Protein AF-A0A3N5NMV9-F1 (afdb_monomer)

pLDDT: mean 92.86, std 6.59, range [66.75, 96.75]

Nearest PDB structures (foldseek):
  8rjx-assembly1_A  TM=9.485E-01  e=4.604E-02  Escherichia coli
  6v4v-assembly1_A-2  TM=9.542E-01  e=3.405E-01  Acinetobacter baumannii

Mean predicted aligned error: 3.05 Å

Foldseek 3Di:
DDDQQEEEDEEEDQDPVVLVVVLVVSCPDPRHDYYHRHYHHDD

Solvent-accessible surface area (backbone atoms only — not comparable to full-atom values): 2592 Å² total; per-residue (Å²): 92,77,56,102,26,38,34,49,45,72,55,77,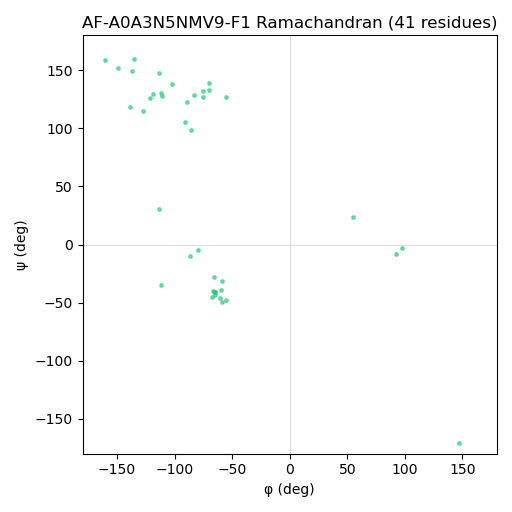35,83,34,70,66,55,54,49,51,53,50,54,56,53,57,69,39,90,71,44,77,45,71,49,77,59,62,40,64,58,132

Secondary structure (DSSP, 8-state):
-EETTEEEEEEEES-HHHHHHHHHHHHTSTT--EEEEEEEEP-

Sequence (43 aa):
LVRNGDVSVTGTVRSEGERRKINDLAMNITGVKSVANALRVEE

Radius of gyration: 10.51 Å; Cα contacts (8 Å, |Δi|>4): 64; chains: 1; bounding box: 21×16×28 Å

Structure (mmCIF, N/CA/C/O backbone):
data_AF-A0A3N5NMV9-F1
#
_entry.id   AF-A0A3N5NMV9-F1
#
loop_
_atom_site.group_PDB
_atom_site.id
_atom_site.type_symbol
_atom_site.label_atom_id
_atom_site.label_alt_id
_atom_site.label_comp_id
_atom_site.label_asym_id
_atom_site.label_entity_id
_atom_site.label_seq_id
_atom_site.pdbx_PDB_ins_code
_atom_site.Cartn_x
_atom_site.Cartn_y
_atom_site.Cartn_z
_atom_site.occupancy
_atom_site.B_iso_or_equiv
_atom_site.auth_seq_id
_atom_site.auth_comp_id
_atom_site.auth_asym_id
_atom_site.auth_atom_id
_atom_site.pdbx_PDB_model_num
ATOM 1 N N . LEU A 1 1 ? -4.903 1.312 -8.900 1.00 66.75 1 LEU A N 1
ATOM 2 C CA . LEU A 1 1 ? -4.334 1.474 -10.265 1.00 66.75 1 LEU A CA 1
ATOM 3 C C . LEU A 1 1 ? -2.941 0.870 -10.265 1.00 66.75 1 LEU A C 1
ATOM 5 O O . LEU A 1 1 ? -2.252 1.044 -9.268 1.00 66.75 1 LEU A O 1
ATOM 9 N N . VAL A 1 2 ? -2.553 0.160 -11.326 1.00 74.69 2 VAL A N 1
ATOM 10 C CA . VAL A 1 2 ? -1.204 -0.413 -11.459 1.00 74.69 2 VAL A CA 1
ATOM 11 C C . VAL A 1 2 ? -0.564 0.135 -12.728 1.00 74.69 2 VAL A C 1
ATOM 13 O O . VAL A 1 2 ? -1.164 0.045 -13.800 1.00 74.69 2 VAL A O 1
ATOM 16 N N . ARG A 1 3 ? 0.629 0.724 -12.617 1.00 82.00 3 ARG A N 1
ATOM 17 C CA . ARG A 1 3 ? 1.410 1.237 -13.753 1.00 82.00 3 ARG A CA 1
ATOM 18 C C . ARG A 1 3 ? 2.883 0.899 -13.557 1.00 82.00 3 ARG A C 1
ATOM 20 O O . ARG A 1 3 ? 3.481 1.352 -12.599 1.00 82.00 3 ARG A O 1
ATOM 27 N N . ASN A 1 4 ? 3.472 0.110 -14.457 1.00 86.56 4 ASN A N 1
ATOM 28 C CA . ASN A 1 4 ? 4.910 -0.227 -14.461 1.00 86.56 4 ASN A CA 1
ATOM 29 C C . ASN A 1 4 ? 5.477 -0.835 -13.157 1.00 86.56 4 ASN A C 1
ATOM 31 O O . ASN A 1 4 ? 6.692 -0.791 -12.933 1.00 86.56 4 ASN A O 1
ATOM 35 N N . GLY A 1 5 ? 4.616 -1.444 -12.337 1.00 89.81 5 GLY A N 1
ATOM 36 C CA . GLY A 1 5 ? 4.963 -1.986 -11.019 1.00 89.81 5 GLY A CA 1
ATOM 37 C C . GLY A 1 5 ? 4.641 -1.050 -9.851 1.00 89.81 5 GLY A C 1
ATOM 38 O O . GLY A 1 5 ? 4.790 -1.457 -8.704 1.00 89.81 5 GLY A O 1
ATOM 39 N N . ASP A 1 6 ? 4.154 0.161 -10.116 1.00 93.81 6 ASP A N 1
ATOM 40 C CA . ASP A 1 6 ? 3.654 1.074 -9.092 1.00 93.81 6 ASP A CA 1
ATOM 41 C C . ASP A 1 6 ? 2.168 0.817 -8.855 1.00 93.81 6 ASP A C 1
ATOM 43 O O . ASP A 1 6 ? 1.349 0.879 -9.781 1.00 93.81 6 ASP A O 1
ATOM 47 N N . VAL A 1 7 ? 1.821 0.513 -7.607 1.00 94.44 7 VAL A N 1
ATOM 48 C CA . VAL A 1 7 ? 0.459 0.193 -7.178 1.00 94.44 7 VAL A CA 1
ATOM 49 C C . VAL A 1 7 ? -0.055 1.304 -6.277 1.00 94.44 7 VAL A C 1
ATOM 51 O O . VAL A 1 7 ? 0.595 1.679 -5.309 1.00 94.44 7 VAL A O 1
ATOM 54 N N . SER A 1 8 ? -1.255 1.810 -6.545 1.00 94.88 8 SER A N 1
ATOM 55 C CA . SER A 1 8 ? -1.954 2.721 -5.627 1.00 94.88 8 SER A CA 1
ATOM 56 C C . SER A 1 8 ? -3.176 2.042 -5.024 1.00 94.88 8 SER A C 1
ATOM 58 O O . SER A 1 8 ? -4.019 1.529 -5.775 1.00 94.88 8 SER A O 1
ATOM 60 N N . VAL A 1 9 ? -3.271 2.077 -3.691 1.00 93.50 9 VAL A N 1
ATOM 61 C CA . VAL A 1 9 ? -4.355 1.480 -2.897 1.00 93.50 9 V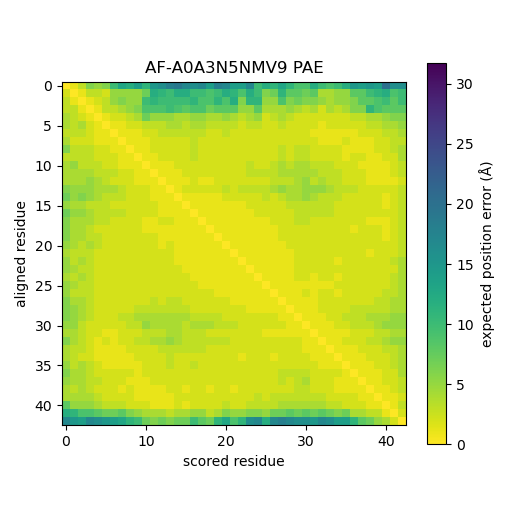AL A CA 1
ATOM 62 C C . VAL A 1 9 ? -5.078 2.572 -2.106 1.00 93.50 9 VAL A C 1
ATOM 64 O O . VAL A 1 9 ? -4.448 3.378 -1.424 1.00 93.50 9 VAL A O 1
ATOM 67 N N . THR A 1 10 ? -6.406 2.592 -2.203 1.00 95.62 10 THR A N 1
ATOM 68 C CA . THR A 1 10 ? -7.301 3.582 -1.582 1.00 95.62 10 THR A CA 1
ATOM 69 C C . THR A 1 10 ? -8.515 2.878 -0.989 1.00 95.62 10 THR A C 1
ATOM 71 O O . THR A 1 10 ? -8.956 1.871 -1.539 1.00 95.62 10 THR A O 1
ATOM 74 N N . GLY A 1 11 ? -9.085 3.426 0.081 1.00 94.88 11 GLY A N 1
ATOM 75 C CA . GLY A 1 11 ? -10.239 2.845 0.773 1.00 94.88 11 GLY A CA 1
ATOM 76 C C . GLY A 1 11 ? -10.194 3.124 2.271 1.00 94.88 11 GLY A C 1
ATOM 77 O O . GLY A 1 11 ? -9.349 3.897 2.733 1.00 94.88 11 GLY A O 1
ATOM 78 N N . THR A 1 12 ? -11.088 2.483 3.013 1.00 96.62 12 THR A N 1
ATOM 79 C CA . THR A 1 12 ? -11.130 2.517 4.477 1.00 96.62 12 THR A CA 1
ATOM 80 C C . THR A 1 12 ? -10.810 1.147 5.068 1.00 96.62 12 THR A C 1
ATOM 82 O O . THR A 1 12 ? -11.095 0.116 4.461 1.00 96.62 12 THR A O 1
ATOM 85 N N . VAL A 1 13 ? -10.178 1.142 6.239 1.00 96.00 13 VAL A N 1
ATOM 86 C CA . VAL A 1 13 ? -9.829 -0.056 7.013 1.00 96.00 13 VAL A CA 1
ATOM 87 C C . VAL A 1 13 ? -10.169 0.157 8.479 1.00 96.00 13 VAL A C 1
ATOM 89 O O . VAL A 1 13 ? -10.246 1.290 8.941 1.00 96.00 13 VAL A O 1
ATOM 92 N N . ARG A 1 14 ? -10.308 -0.925 9.243 1.00 95.00 14 ARG A N 1
ATOM 93 C CA . ARG A 1 14 ? -10.754 -0.852 10.644 1.00 95.00 14 ARG A CA 1
ATOM 94 C C . ARG A 1 14 ? -9.620 -0.617 11.634 1.00 95.00 14 ARG A C 1
ATOM 96 O O . ARG A 1 14 ? -9.855 -0.449 12.823 1.00 95.00 14 ARG A O 1
ATOM 103 N N . SER A 1 15 ? -8.370 -0.713 11.181 1.00 96.44 15 SER A N 1
ATOM 104 C CA . SER A 1 15 ? -7.207 -0.525 12.046 1.00 96.44 15 SER A CA 1
ATOM 105 C C . SER A 1 15 ? -5.930 -0.213 11.271 1.00 96.44 15 SER A C 1
ATOM 107 O O . SER A 1 15 ? -5.751 -0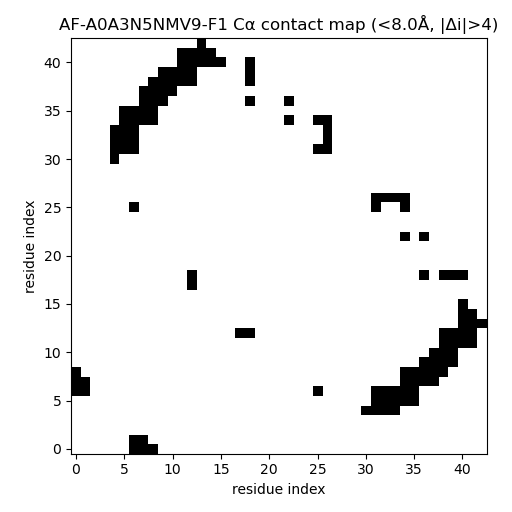.594 10.112 1.00 96.44 15 SER A O 1
ATOM 109 N N . GLU A 1 16 ? -4.968 0.381 11.972 1.00 95.06 16 GLU A N 1
ATOM 110 C CA . GLU A 1 16 ? -3.592 0.550 11.491 1.00 95.06 16 GLU A CA 1
ATOM 111 C C . GLU A 1 16 ? -2.905 -0.787 11.165 1.00 95.06 16 GLU A C 1
ATOM 113 O O . GLU A 1 16 ? -2.071 -0.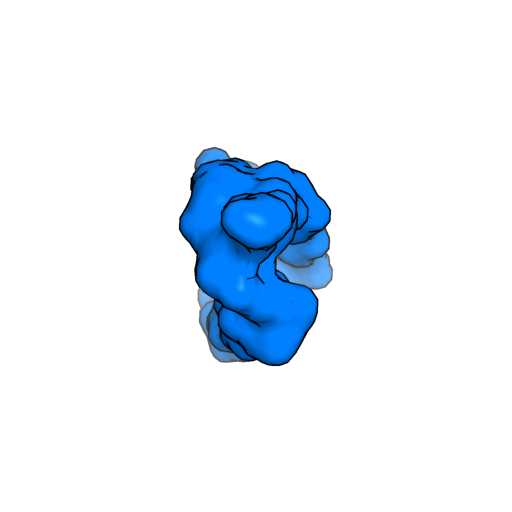865 10.261 1.00 95.06 16 GLU A O 1
ATOM 118 N N . GLY A 1 17 ? -3.252 -1.859 11.886 1.00 96.56 17 GLY A N 1
ATOM 119 C CA . GLY A 1 17 ? -2.731 -3.200 11.614 1.00 96.56 17 GLY A CA 1
ATOM 120 C C . GLY A 1 17 ? -3.180 -3.721 10.250 1.00 96.56 17 GLY A C 1
ATOM 121 O O . GLY A 1 17 ? -2.367 -4.231 9.481 1.00 96.56 17 GLY A O 1
ATOM 122 N N . GLU A 1 18 ? -4.456 -3.527 9.920 1.00 96.12 18 GLU A N 1
ATOM 123 C CA . GLU A 1 18 ? -5.018 -3.869 8.613 1.00 96.12 18 GLU A CA 1
ATOM 124 C C . GLU A 1 18 ? -4.396 -3.020 7.497 1.00 96.12 18 GLU A C 1
ATOM 126 O O . GLU A 1 18 ? -3.992 -3.564 6.466 1.00 96.12 18 GLU A O 1
ATOM 131 N N . ARG A 1 19 ? -4.188 -1.716 7.744 1.00 95.31 19 ARG A N 1
ATOM 132 C CA . ARG A 1 19 ? -3.487 -0.822 6.808 1.00 95.31 19 ARG A CA 1
ATOM 133 C C . ARG A 1 19 ? -2.098 -1.343 6.438 1.00 95.31 19 ARG A C 1
ATOM 135 O O . ARG A 1 19 ? -1.745 -1.364 5.256 1.00 95.31 19 ARG A O 1
ATOM 142 N N . ARG A 1 20 ? -1.310 -1.752 7.439 1.00 96.06 20 ARG A N 1
ATOM 143 C CA . ARG A 1 20 ? 0.043 -2.300 7.240 1.00 96.06 20 ARG A CA 1
ATOM 144 C C . ARG A 1 20 ? 0.007 -3.647 6.529 1.00 96.06 20 ARG A C 1
ATOM 146 O O . ARG A 1 20 ? 0.720 -3.831 5.551 1.00 96.06 20 ARG A O 1
ATOM 153 N N . LYS A 1 21 ? -0.890 -4.546 6.938 1.00 96.75 21 LYS A N 1
ATOM 154 C CA . LYS A 1 21 ? -1.013 -5.873 6.324 1.00 96.75 21 LYS A CA 1
ATOM 155 C C . LYS A 1 21 ? -1.332 -5.797 4.828 1.00 96.75 21 LYS A C 1
ATOM 157 O O . LYS A 1 21 ? -0.780 -6.569 4.051 1.00 96.75 21 LYS A O 1
ATOM 162 N N . ILE A 1 22 ? -2.190 -4.861 4.416 1.00 95.81 22 ILE A N 1
ATOM 163 C CA . ILE A 1 22 ? -2.504 -4.649 2.995 1.00 95.81 22 ILE A CA 1
ATOM 164 C C . ILE A 1 22 ? -1.281 -4.129 2.228 1.00 95.81 22 ILE A C 1
ATOM 166 O O . ILE A 1 22 ? -1.034 -4.579 1.110 1.00 95.81 22 ILE A O 1
ATOM 170 N N . ASN A 1 23 ? -0.495 -3.227 2.827 1.00 95.12 23 ASN A N 1
ATOM 171 C CA . ASN A 1 23 ? 0.758 -2.757 2.232 1.00 95.12 23 ASN A CA 1
ATOM 172 C C . ASN A 1 23 ? 1.733 -3.910 1.979 1.00 95.12 23 ASN A C 1
ATOM 174 O O . ASN A 1 23 ? 2.255 -4.054 0.876 1.00 95.12 23 ASN A O 1
ATOM 178 N N . ASP A 1 24 ? 1.947 -4.735 3.002 1.00 96.12 24 ASP A N 1
ATOM 179 C CA . ASP A 1 24 ? 2.900 -5.839 2.951 1.00 96.12 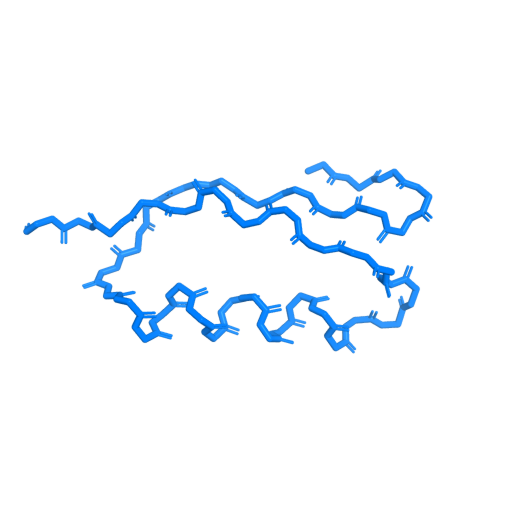24 ASP A CA 1
ATOM 180 C C . ASP A 1 24 ? 2.450 -6.892 1.940 1.00 96.12 24 ASP A C 1
ATOM 182 O O . ASP A 1 24 ? 3.253 -7.39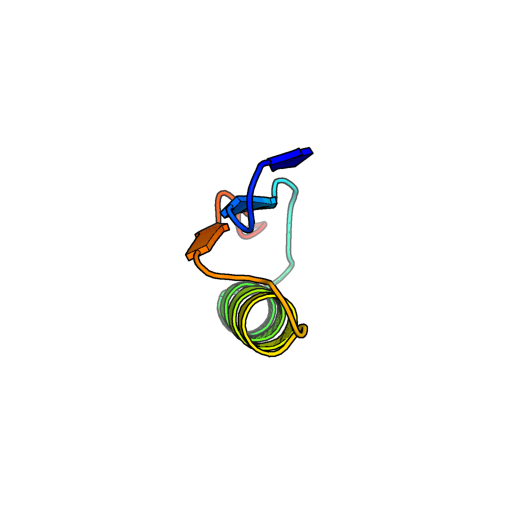2 1.155 1.00 96.12 24 ASP A O 1
ATOM 186 N N . LEU A 1 25 ? 1.148 -7.190 1.897 1.00 95.88 25 LEU A N 1
ATOM 187 C CA . LEU A 1 25 ? 0.587 -8.092 0.900 1.00 95.88 25 LEU A CA 1
ATOM 188 C C . LEU A 1 25 ? 0.818 -7.564 -0.521 1.00 95.88 25 LEU A C 1
ATOM 190 O O . LEU A 1 25 ? 1.258 -8.321 -1.379 1.00 95.88 25 LEU A O 1
ATOM 194 N N . ALA A 1 26 ? 0.556 -6.277 -0.762 1.00 94.50 26 ALA A N 1
ATOM 195 C CA . ALA A 1 26 ? 0.737 -5.668 -2.075 1.00 94.50 26 ALA A CA 1
ATOM 196 C C . ALA A 1 26 ? 2.212 -5.653 -2.513 1.00 94.50 26 ALA A C 1
ATOM 198 O O . ALA A 1 26 ? 2.502 -5.965 -3.664 1.00 94.50 26 ALA A O 1
ATOM 199 N N . MET A 1 27 ? 3.143 -5.357 -1.600 1.00 94.94 27 MET A N 1
ATOM 200 C CA . MET A 1 27 ? 4.587 -5.376 -1.876 1.00 94.94 27 MET A CA 1
ATOM 201 C C . MET A 1 27 ? 5.130 -6.776 -2.195 1.00 94.94 27 MET A C 1
ATOM 203 O O . MET A 1 27 ? 6.105 -6.894 -2.930 1.00 94.94 27 MET A O 1
ATOM 207 N N . ASN A 1 28 ? 4.512 -7.840 -1.674 1.00 96.31 28 ASN A N 1
ATOM 208 C CA . ASN A 1 28 ? 4.943 -9.218 -1.934 1.00 96.31 28 ASN A CA 1
ATOM 209 C C . ASN A 1 28 ? 4.476 -9.773 -3.293 1.00 96.31 28 ASN A C 1
ATOM 211 O O . ASN A 1 28 ? 4.852 -10.885 -3.667 1.00 96.31 28 ASN A O 1
ATOM 215 N N . ILE A 1 29 ? 3.662 -9.032 -4.052 1.00 94.12 29 ILE A N 1
ATOM 216 C CA . ILE A 1 29 ? 3.206 -9.466 -5.375 1.00 94.12 29 ILE A CA 1
ATOM 217 C C . ILE A 1 29 ? 4.349 -9.314 -6.385 1.00 94.12 29 ILE A C 1
ATOM 219 O O . ILE A 1 29 ? 4.916 -8.236 -6.560 1.00 94.12 29 ILE A O 1
ATOM 223 N N . THR A 1 30 ? 4.666 -10.390 -7.107 1.00 94.44 30 THR A N 1
ATOM 224 C CA . THR A 1 30 ? 5.703 -10.377 -8.146 1.00 94.44 30 THR A CA 1
ATOM 225 C C . THR A 1 30 ? 5.431 -9.295 -9.193 1.00 94.44 30 THR A C 1
ATOM 227 O O . THR A 1 30 ? 4.355 -9.239 -9.786 1.00 94.44 30 THR A O 1
ATOM 230 N N . GLY A 1 31 ? 6.430 -8.446 -9.442 1.00 93.38 31 GLY A N 1
ATOM 231 C CA . GLY A 1 31 ? 6.335 -7.329 -10.386 1.00 93.38 31 GLY A CA 1
ATOM 232 C C . GLY A 1 31 ? 5.893 -6.005 -9.758 1.00 93.38 31 GLY A C 1
ATOM 233 O O . GLY A 1 31 ? 5.988 -4.974 -10.4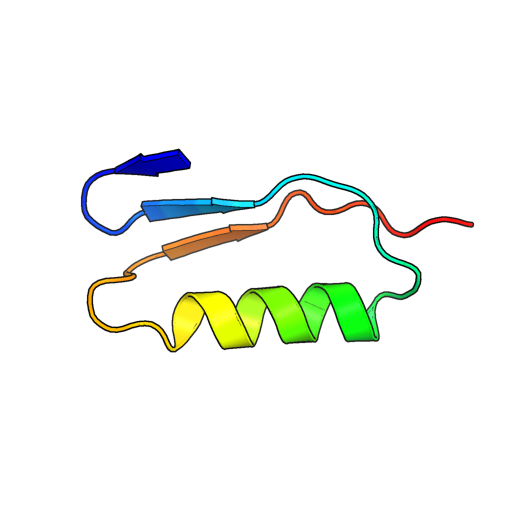27 1.00 93.38 31 GLY A O 1
ATOM 234 N N . VAL A 1 32 ? 5.479 -6.001 -8.486 1.00 95.06 32 VAL A N 1
ATOM 235 C CA . VAL A 1 32 ? 5.298 -4.768 -7.714 1.00 95.06 32 VAL A CA 1
ATOM 236 C C . VAL A 1 32 ? 6.662 -4.225 -7.305 1.00 95.06 32 VAL A C 1
ATOM 238 O O . VAL A 1 32 ? 7.533 -4.948 -6.832 1.00 95.06 32 VAL A O 1
ATOM 241 N N . LYS A 1 33 ? 6.849 -2.930 -7.539 1.00 94.44 33 LYS A N 1
ATOM 242 C CA . LYS A 1 33 ? 8.063 -2.174 -7.224 1.00 94.44 33 LYS A CA 1
ATOM 243 C C . LYS A 1 33 ? 7.810 -1.162 -6.119 1.00 94.44 33 LYS A C 1
ATOM 245 O O . LYS A 1 33 ? 8.698 -0.897 -5.317 1.00 94.44 33 LYS A O 1
ATOM 250 N N . SER A 1 34 ? 6.609 -0.588 -6.091 1.00 94.00 34 SER A N 1
ATOM 251 C CA . SER A 1 34 ? 6.205 0.368 -5.071 1.00 94.00 34 SER A CA 1
ATOM 252 C C . SER A 1 34 ? 4.706 0.287 -4.799 1.00 94.00 34 SER A C 1
ATOM 254 O O . SER A 1 34 ? 3.908 -0.069 -5.672 1.00 94.00 34 SER A O 1
ATOM 256 N N . VAL A 1 35 ? 4.324 0.629 -3.569 1.00 95.69 35 VAL A N 1
ATOM 257 C CA . VAL A 1 35 ? 2.926 0.714 -3.145 1.00 95.69 35 VAL A CA 1
ATOM 258 C C . VAL A 1 35 ? 2.688 2.080 -2.511 1.00 95.69 35 VAL A C 1
ATOM 260 O O . VAL A 1 35 ? 3.230 2.397 -1.456 1.00 95.69 35 VAL A O 1
ATOM 263 N N . ALA A 1 36 ? 1.847 2.891 -3.147 1.00 95.44 36 ALA A N 1
ATOM 264 C CA . ALA A 1 36 ? 1.293 4.108 -2.575 1.00 95.44 36 ALA A CA 1
ATOM 265 C C . ALA A 1 36 ? 0.035 3.752 -1.770 1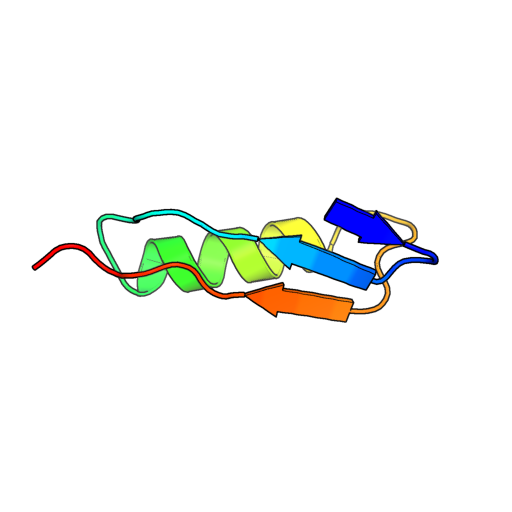.00 95.44 36 ALA A C 1
ATOM 267 O O . ALA A 1 36 ? -1.048 3.551 -2.332 1.00 95.44 36 ALA A O 1
ATOM 268 N N . ASN A 1 37 ? 0.192 3.642 -0.451 1.00 94.69 37 ASN A N 1
ATOM 269 C CA . ASN A 1 37 ? -0.890 3.300 0.466 1.00 94.69 37 ASN A CA 1
ATOM 270 C C . ASN A 1 37 ? -1.592 4.563 0.989 1.00 94.69 37 ASN A C 1
ATOM 272 O O . ASN A 1 37 ? -1.061 5.267 1.845 1.00 94.69 37 ASN A O 1
ATOM 276 N N . ALA A 1 38 ? -2.798 4.820 0.480 1.00 95.44 38 ALA A N 1
ATOM 277 C CA . ALA A 1 38 ? -3.666 5.930 0.873 1.00 95.44 38 ALA A CA 1
ATOM 278 C C . ALA A 1 38 ? -4.955 5.442 1.569 1.00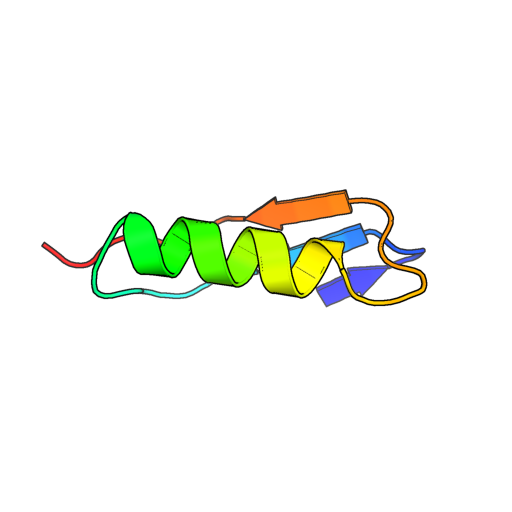 95.44 38 ALA A C 1
ATOM 280 O O . ALA A 1 38 ? -6.016 6.061 1.446 1.00 95.44 38 ALA A O 1
ATOM 281 N N . LEU A 1 39 ? -4.883 4.306 2.269 1.00 96.19 39 LEU A N 1
ATOM 282 C CA . LEU A 1 39 ? -5.978 3.792 3.091 1.00 96.19 39 LEU A CA 1
ATOM 283 C C . LEU A 1 39 ? -6.182 4.664 4.336 1.00 96.19 39 LEU A C 1
ATOM 285 O O . LEU A 1 39 ? -5.217 5.063 4.990 1.00 96.19 39 LEU A O 1
ATOM 289 N N . ARG A 1 40 ? -7.444 4.918 4.688 1.00 96.69 40 ARG A N 1
ATOM 290 C CA . ARG A 1 40 ? -7.832 5.637 5.910 1.00 96.69 40 ARG A CA 1
ATOM 291 C C . ARG A 1 40 ? -8.303 4.649 6.970 1.00 96.69 40 ARG A C 1
ATOM 293 O O . ARG A 1 40 ? -9.022 3.713 6.638 1.00 96.69 40 ARG A O 1
ATOM 300 N N . VAL A 1 41 ? -7.900 4.849 8.219 1.00 95.75 41 VAL A N 1
ATOM 301 C CA . VAL A 1 41 ? -8.444 4.073 9.339 1.00 95.75 41 VAL A CA 1
ATOM 302 C C . VAL A 1 41 ? -9.761 4.711 9.769 1.00 95.75 41 VAL A C 1
ATOM 304 O O . VAL A 1 41 ? -9.817 5.928 9.925 1.00 95.75 41 VAL A O 1
ATOM 307 N N . GLU A 1 42 ? -10.812 3.902 9.871 1.00 89.94 42 GLU A N 1
ATOM 308 C CA . GLU A 1 42 ? -12.104 4.306 10.432 1.00 89.94 42 GLU A CA 1
ATOM 309 C C . GLU A 1 42 ? -11.950 4.520 11.948 1.00 89.94 42 GLU A C 1
ATOM 311 O O . GLU A 1 42 ? -11.309 3.702 12.611 1.00 89.94 42 GLU A O 1
ATOM 316 N N . GLU A 1 43 ? -12.475 5.641 12.458 1.00 72.00 43 GLU A N 1
ATOM 317 C CA . GLU A 1 43 ? -12.495 5.981 13.894 1.00 72.00 43 GLU A CA 1
ATOM 318 C C . GLU A 1 43 ? -13.511 5.147 14.685 1.00 72.00 43 GLU A C 1
ATOM 320 O O . GLU A 1 43 ? -14.612 4.877 14.149 1.00 72.00 43 GLU A O 1
#